Protein AF-A0A9D2VKG1-F1 (afdb_monomer_lite)

Foldseek 3Di:
DKDKDKDFAADWDDDLVCLVVPPPDSVPDTDPQDDHGDMDMAIDDPVHPDPDDRDD

Radius of gyration: 15.28 Å; chains: 1; bounding box: 33×20×39 Å

Structure (mmCIF, N/CA/C/O backbone):
data_AF-A0A9D2VKG1-F1
#
_entry.id   AF-A0A9D2VKG1-F1
#
loop_
_atom_site.group_PDB
_atom_site.id
_atom_site.type_symbol
_atom_site.label_atom_id
_atom_site.label_alt_id
_atom_site.label_comp_id
_atom_site.label_asym_id
_atom_site.label_entity_id
_atom_site.label_seq_id
_atom_site.pdbx_PDB_ins_code
_atom_site.Cartn_x
_atom_site.Cartn_y
_atom_site.Cartn_z
_atom_site.occupancy
_atom_site.B_iso_or_equiv
_atom_site.auth_seq_id
_atom_site.auth_comp_id
_atom_site.auth_asym_id
_atom_site.auth_atom_id
_atom_site.pdbx_PDB_model_num
ATOM 1 N N . MET A 1 1 ? -18.434 8.996 19.149 1.00 73.94 1 MET A N 1
ATOM 2 C CA . MET A 1 1 ? -19.042 8.312 17.985 1.00 73.94 1 MET A CA 1
ATOM 3 C C . MET A 1 1 ? -18.246 7.047 17.749 1.00 73.94 1 MET A C 1
ATOM 5 O O . MET A 1 1 ? -17.026 7.142 17.738 1.00 73.94 1 MET A O 1
ATOM 9 N N . GLU A 1 2 ? -18.914 5.901 17.633 1.00 86.75 2 GLU A N 1
ATOM 10 C CA . GLU A 1 2 ? -18.268 4.603 17.408 1.00 86.75 2 GLU A CA 1
ATOM 11 C C . GLU A 1 2 ? -18.467 4.179 15.952 1.00 86.75 2 GLU A C 1
ATOM 13 O O . GLU A 1 2 ? -19.602 4.086 15.482 1.00 86.75 2 GLU A O 1
ATOM 18 N N . HIS A 1 3 ? -17.371 3.954 15.229 1.00 89.00 3 HIS A N 1
ATOM 19 C CA . HIS A 1 3 ? -17.402 3.488 13.845 1.00 89.00 3 HIS A CA 1
ATOM 20 C C . HIS A 1 3 ? -16.471 2.302 13.658 1.00 89.00 3 HIS A C 1
ATOM 22 O O . HIS A 1 3 ? -15.367 2.286 14.199 1.00 89.00 3 HIS A O 1
ATOM 28 N N . ALA A 1 4 ? -16.905 1.350 12.837 1.00 89.19 4 ALA A N 1
ATOM 29 C CA . ALA A 1 4 ? -16.087 0.233 12.406 1.00 89.19 4 ALA A CA 1
ATOM 30 C C . ALA A 1 4 ? -16.156 0.092 10.882 1.00 89.19 4 ALA A C 1
ATOM 32 O O . ALA A 1 4 ? -17.233 0.194 10.291 1.00 89.19 4 ALA A O 1
ATOM 33 N N . CYS A 1 5 ? -15.010 -0.151 10.251 1.00 89.38 5 CYS A N 1
ATOM 34 C CA . CYS A 1 5 ? -14.900 -0.404 8.820 1.00 89.38 5 CYS A CA 1
ATOM 35 C C . CYS A 1 5 ? -14.051 -1.653 8.586 1.00 89.38 5 CYS A C 1
ATOM 37 O O . CYS A 1 5 ? -12.899 -1.709 9.016 1.00 89.38 5 CYS A O 1
ATOM 39 N N . LYS A 1 6 ? -14.617 -2.650 7.900 1.00 92.19 6 LYS A N 1
ATOM 40 C CA . LYS A 1 6 ? -13.871 -3.823 7.444 1.00 92.19 6 LYS A CA 1
ATOM 41 C C . LYS A 1 6 ? -13.379 -3.577 6.021 1.00 92.19 6 LYS A C 1
ATOM 43 O O . LYS A 1 6 ? -14.181 -3.273 5.141 1.00 92.19 6 LYS A O 1
ATOM 48 N N . VAL A 1 7 ? -12.080 -3.737 5.798 1.00 91.75 7 VAL A N 1
ATOM 49 C CA . VAL A 1 7 ? -11.439 -3.567 4.490 1.00 91.75 7 VAL A CA 1
ATOM 50 C C . VAL A 1 7 ? -10.754 -4.864 4.093 1.00 91.75 7 VAL A C 1
ATOM 52 O O . VAL A 1 7 ? -10.060 -5.469 4.905 1.00 91.75 7 VAL A O 1
ATOM 55 N N . THR A 1 8 ? -10.927 -5.264 2.836 1.00 95.12 8 THR A N 1
ATOM 56 C CA . THR A 1 8 ? -10.271 -6.435 2.250 1.00 95.12 8 THR A CA 1
ATOM 57 C C . THR A 1 8 ? -9.407 -5.989 1.081 1.00 95.12 8 THR A C 1
ATOM 59 O O . THR A 1 8 ? -9.864 -5.247 0.209 1.00 95.12 8 THR A O 1
ATOM 62 N N . VAL A 1 9 ? -8.160 -6.448 1.042 1.00 93.94 9 VAL A N 1
ATOM 63 C CA . VAL A 1 9 ? -7.255 -6.203 -0.084 1.00 93.94 9 VAL A CA 1
ATOM 64 C C . VAL A 1 9 ? -7.677 -7.098 -1.245 1.00 93.94 9 VAL A C 1
ATOM 66 O O . VAL A 1 9 ? -7.558 -8.317 -1.167 1.00 93.94 9 VAL A O 1
ATOM 69 N N . LEU A 1 10 ? -8.186 -6.507 -2.324 1.00 95.88 10 LEU A N 1
ATOM 70 C CA . LEU A 1 10 ? -8.704 -7.274 -3.463 1.00 95.88 10 LEU A CA 1
AT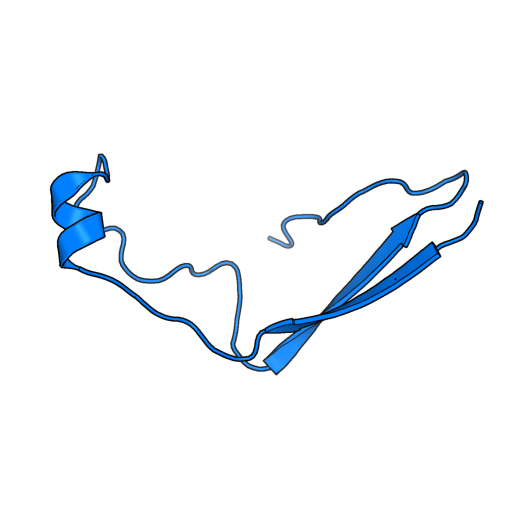OM 71 C C . LEU A 1 10 ? -7.619 -7.648 -4.474 1.00 95.88 10 LEU A C 1
ATOM 73 O O . LEU A 1 10 ? -7.648 -8.734 -5.041 1.00 95.88 10 LEU A O 1
ATOM 77 N N . GLU A 1 11 ? -6.664 -6.753 -4.707 1.00 95.12 11 GLU A N 1
ATOM 78 C CA . GLU A 1 11 ? -5.588 -6.952 -5.674 1.00 95.12 11 GLU A CA 1
ATOM 79 C C . GLU A 1 11 ? -4.388 -6.055 -5.352 1.00 95.12 11 GLU A C 1
ATOM 81 O O . GLU A 1 11 ? -4.519 -5.040 -4.664 1.00 95.12 11 GLU A O 1
ATOM 86 N N . LYS A 1 12 ? -3.221 -6.415 -5.896 1.00 92.19 12 LYS A N 1
ATOM 87 C CA . LYS A 1 12 ? -2.024 -5.570 -5.922 1.00 92.19 12 LYS A CA 1
ATOM 88 C C . LYS A 1 12 ? -1.665 -5.273 -7.369 1.00 92.19 12 LYS A C 1
ATOM 90 O O . LYS A 1 12 ? -1.413 -6.196 -8.139 1.00 92.19 12 LYS A O 1
ATOM 95 N N . ARG A 1 13 ? -1.620 -3.990 -7.728 1.00 93.88 13 ARG A N 1
ATOM 96 C CA . ARG A 1 13 ? -1.170 -3.536 -9.049 1.00 93.88 13 ARG A CA 1
ATOM 97 C C . ARG A 1 13 ? 0.147 -2.792 -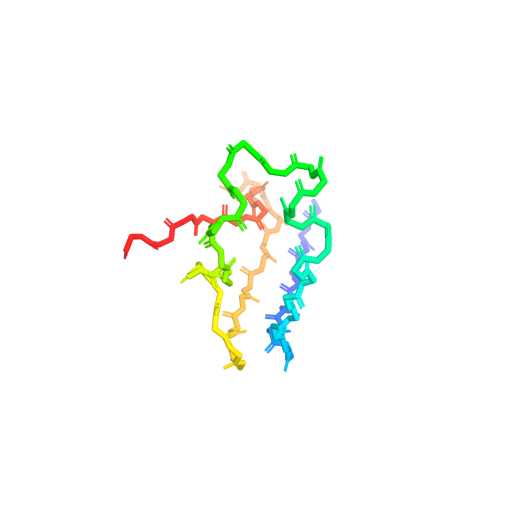8.916 1.00 93.88 13 ARG A C 1
ATOM 99 O O . ARG A 1 13 ? 0.298 -1.950 -8.035 1.00 93.88 13 ARG A O 1
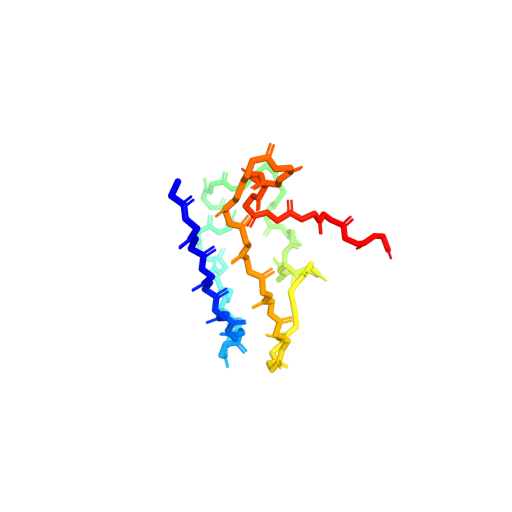ATOM 106 N N . LEU A 1 14 ? 1.079 -3.123 -9.800 1.00 93.50 14 LEU A N 1
ATOM 107 C CA . LEU A 1 14 ? 2.358 -2.447 -9.941 1.00 93.50 14 LEU A CA 1
ATOM 108 C C . LEU A 1 14 ? 2.362 -1.711 -11.278 1.00 93.50 14 LEU A C 1
ATOM 110 O O . LEU A 1 14 ? 1.989 -2.303 -12.288 1.00 93.50 14 LEU A O 1
ATOM 114 N N . PHE A 1 15 ? 2.795 -0.454 -11.270 1.00 95.56 15 PHE A N 1
ATOM 115 C CA . PHE A 1 15 ? 2.903 0.393 -12.459 1.00 95.56 15 PHE A CA 1
ATOM 116 C C . PHE A 1 15 ? 4.381 0.745 -12.672 1.00 95.56 15 PHE A C 1
ATOM 118 O O . PHE A 1 15 ? 4.853 1.728 -12.092 1.00 95.56 15 PHE A O 1
ATOM 125 N N . PRO A 1 16 ? 5.148 -0.080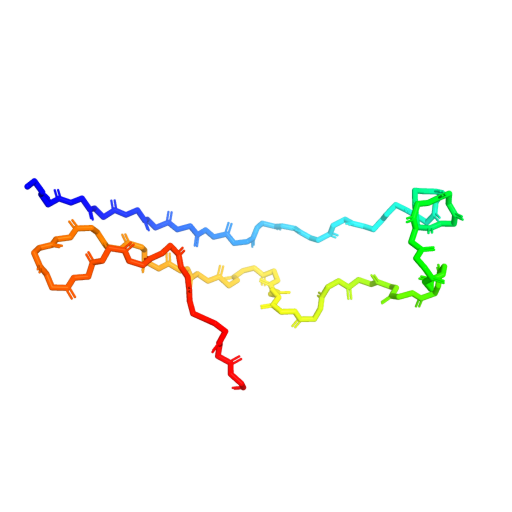 -13.409 1.00 95.44 16 PRO A N 1
ATOM 126 C CA . PRO A 1 16 ? 6.594 0.097 -13.555 1.00 95.44 16 PRO A CA 1
ATOM 127 C C . PRO A 1 16 ? 6.992 1.462 -14.126 1.00 95.44 16 PRO A C 1
ATOM 129 O O . PRO A 1 16 ? 8.007 2.029 -13.733 1.00 95.44 16 PRO A O 1
ATOM 132 N N . GLU A 1 17 ? 6.175 2.016 -15.018 1.00 97.25 17 GLU A N 1
ATOM 133 C CA . GLU A 1 17 ? 6.357 3.340 -15.605 1.00 97.25 17 GLU A CA 1
ATOM 134 C C . GLU A 1 17 ? 6.312 4.447 -14.545 1.00 97.25 17 GLU A C 1
ATOM 136 O O . GLU A 1 17 ? 7.180 5.317 -14.522 1.00 97.25 17 GLU A O 1
ATOM 141 N N . LEU A 1 18 ? 5.374 4.353 -13.597 1.00 96.81 18 LEU A N 1
ATOM 142 C CA . LEU A 1 18 ? 5.272 5.299 -12.487 1.00 96.81 18 LEU A CA 1
ATOM 143 C C . LEU A 1 18 ? 6.400 5.086 -11.473 1.00 96.81 18 LEU A C 1
ATOM 145 O O . LEU A 1 18 ? 6.869 6.051 -10.873 1.00 96.81 18 LEU A O 1
ATOM 149 N N . GLN A 1 19 ? 6.865 3.843 -11.288 1.00 96.19 19 GLN A N 1
ATOM 150 C CA . GLN A 1 19 ? 8.029 3.578 -10.440 1.00 96.19 19 GLN A CA 1
ATOM 151 C C . GLN A 1 19 ? 9.282 4.262 -10.983 1.00 96.19 19 GLN A C 1
ATOM 153 O O . GLN A 1 19 ? 9.991 4.918 -10.227 1.00 96.19 19 GLN A O 1
ATOM 158 N N . ALA A 1 20 ? 9.523 4.156 -12.289 1.00 96.81 20 ALA A N 1
ATOM 159 C CA . ALA A 1 20 ? 10.676 4.771 -12.933 1.00 96.81 20 ALA A CA 1
ATOM 160 C C . ALA A 1 20 ? 10.633 6.307 -12.926 1.00 96.81 20 ALA A C 1
ATOM 162 O O . ALA A 1 20 ? 11.682 6.936 -12.811 1.00 96.81 20 ALA A O 1
ATOM 163 N N . GLU A 1 21 ? 9.447 6.908 -13.055 1.00 97.88 21 GLU A N 1
ATOM 164 C CA . GLU A 1 21 ? 9.295 8.367 -13.095 1.00 97.88 21 GLU A CA 1
ATOM 165 C C . GLU A 1 21 ? 9.346 9.015 -11.704 1.00 97.88 21 GLU A C 1
ATOM 167 O O . GLU A 1 21 ? 9.908 10.102 -11.556 1.00 97.88 21 GLU A O 1
ATOM 172 N N . TYR A 1 22 ? 8.776 8.362 -10.683 1.00 96.94 22 TYR A N 1
ATOM 173 C CA . TYR A 1 22 ? 8.500 9.016 -9.400 1.00 96.94 22 TYR A CA 1
ATOM 174 C C . TYR A 1 22 ? 9.226 8.427 -8.187 1.00 96.94 22 TYR A C 1
ATOM 176 O O . TYR A 1 22 ? 9.343 9.125 -7.176 1.00 96.94 22 TYR A O 1
ATOM 184 N N . LEU A 1 23 ? 9.694 7.173 -8.221 1.00 95.31 23 LEU A N 1
ATOM 185 C CA . LEU A 1 23 ? 10.356 6.582 -7.054 1.00 95.31 23 LEU A CA 1
ATOM 186 C C . LEU A 1 23 ? 11.845 6.920 -7.014 1.00 95.31 23 LEU A C 1
ATOM 188 O O . LEU A 1 23 ? 12.533 6.928 -8.029 1.00 95.31 23 LEU A O 1
ATOM 192 N N . ALA A 1 24 ? 12.355 7.130 -5.797 1.00 96.69 24 ALA A N 1
ATOM 193 C CA . ALA A 1 24 ? 13.791 7.270 -5.564 1.00 96.69 24 ALA A CA 1
ATOM 194 C C . ALA A 1 24 ? 14.561 5.993 -5.955 1.00 96.69 24 ALA A C 1
ATOM 196 O O . ALA A 1 24 ? 15.672 6.086 -6.470 1.00 96.69 24 ALA A O 1
ATOM 197 N N . ASP A 1 25 ? 13.955 4.819 -5.735 1.00 94.94 25 ASP A N 1
ATOM 198 C CA . ASP A 1 25 ? 14.407 3.537 -6.278 1.00 94.94 25 ASP A CA 1
ATOM 199 C C . ASP A 1 25 ? 13.393 3.018 -7.319 1.00 94.94 25 ASP A C 1
ATOM 201 O O . ASP A 1 25 ? 12.315 2.531 -6.937 1.00 94.94 25 ASP A O 1
ATOM 205 N N . PRO A 1 26 ? 13.734 3.072 -8.623 1.00 94.75 26 PRO A N 1
ATOM 206 C CA . PRO A 1 26 ? 12.903 2.555 -9.710 1.00 94.75 26 PRO A CA 1
ATOM 207 C C . PRO A 1 26 ? 12.558 1.062 -9.606 1.00 94.75 26 PRO A C 1
ATOM 209 O O . PRO A 1 26 ? 11.641 0.608 -10.286 1.00 94.75 26 PRO A O 1
ATOM 212 N N . GLN A 1 27 ? 13.283 0.287 -8.791 1.00 93.88 27 GLN A N 1
ATOM 213 C CA . GLN A 1 27 ? 13.126 -1.163 -8.646 1.00 93.88 27 GLN A CA 1
ATOM 214 C C . GLN A 1 27 ? 12.471 -1.582 -7.324 1.00 93.88 27 GLN A C 1
ATOM 216 O O . GLN A 1 27 ? 12.492 -2.762 -6.976 1.00 93.88 27 GLN A O 1
ATOM 221 N N . SER A 1 28 ? 11.816 -0.652 -6.622 1.00 93.12 28 SER A N 1
ATOM 222 C CA . SER A 1 28 ? 11.126 -0.929 -5.350 1.00 93.12 28 SER A CA 1
ATOM 223 C C . SER A 1 28 ? 10.088 -2.063 -5.437 1.00 93.12 28 SER A C 1
ATOM 225 O O . SER A 1 28 ? 9.778 -2.698 -4.431 1.00 93.12 28 SER A O 1
ATOM 227 N N . GLY A 1 29 ? 9.535 -2.326 -6.628 1.00 92.50 29 GLY A N 1
ATOM 228 C CA . GLY A 1 29 ? 8.622 -3.445 -6.854 1.00 92.50 29 GLY A CA 1
ATOM 229 C C . GLY A 1 29 ? 7.289 -3.305 -6.111 1.00 92.50 29 GLY A C 1
ATOM 230 O O . GLY A 1 29 ? 6.866 -2.203 -5.756 1.00 92.50 29 GLY A O 1
ATOM 231 N N . ALA A 1 30 ? 6.578 -4.420 -5.939 1.00 91.44 30 ALA A N 1
ATOM 232 C CA . ALA A 1 30 ? 5.270 -4.435 -5.288 1.00 91.44 30 ALA A CA 1
ATOM 233 C C . ALA A 1 30 ? 5.381 -4.278 -3.764 1.00 91.44 30 ALA A C 1
ATOM 235 O O . ALA A 1 30 ? 6.292 -4.807 -3.134 1.00 91.44 30 ALA A O 1
ATOM 236 N N . CYS A 1 31 ? 4.398 -3.601 -3.163 1.00 86.62 31 CYS A N 1
ATOM 237 C CA . CYS A 1 31 ? 4.311 -3.441 -1.714 1.00 86.62 31 CYS A CA 1
ATOM 238 C C . CYS A 1 31 ? 4.210 -4.807 -1.004 1.00 86.62 31 CYS A C 1
ATOM 240 O O . CYS A 1 31 ? 3.329 -5.613 -1.321 1.00 86.62 31 CYS A O 1
ATOM 242 N N . SER A 1 32 ? 5.094 -5.037 -0.028 1.00 87.38 32 SER A N 1
ATOM 243 C CA . SER A 1 32 ? 5.130 -6.238 0.823 1.00 87.38 32 SER A CA 1
ATOM 244 C C . SER A 1 32 ? 4.211 -6.157 2.047 1.00 87.38 32 SER A C 1
ATOM 246 O O . SER A 1 32 ? 4.030 -7.144 2.748 1.00 87.38 32 SER A O 1
ATOM 248 N N . CYS A 1 33 ? 3.634 -4.987 2.329 1.00 85.12 33 CYS A N 1
ATOM 249 C CA . CYS A 1 33 ? 2.878 -4.733 3.560 1.00 85.12 33 CYS A CA 1
ATOM 250 C C . CYS A 1 33 ? 1.428 -5.231 3.493 1.00 85.12 33 CYS A C 1
ATOM 252 O O . CYS A 1 33 ? 0.763 -5.345 4.522 1.00 85.12 33 CYS A O 1
ATOM 254 N N . PHE A 1 34 ? 0.936 -5.489 2.282 1.00 87.88 34 PHE A N 1
ATOM 255 C CA . PHE A 1 34 ? -0.427 -5.929 2.024 1.00 87.88 34 PHE A CA 1
ATOM 256 C C . PHE A 1 34 ? -0.406 -7.205 1.201 1.00 87.88 34 PHE A C 1
ATOM 258 O O . PHE A 1 34 ? 0.326 -7.293 0.217 1.00 87.88 34 PHE A O 1
ATOM 265 N N . GLU A 1 35 ? -1.258 -8.161 1.545 1.00 91.88 35 GLU A N 1
ATOM 266 C CA . GLU A 1 35 ? -1.461 -9.369 0.748 1.00 91.88 35 GLU A CA 1
ATOM 267 C C . GLU A 1 35 ? -2.890 -9.464 0.228 1.00 91.88 35 GLU A C 1
ATOM 269 O O . GLU A 1 35 ? -3.837 -9.031 0.880 1.00 91.88 35 GLU A O 1
ATOM 274 N N . VAL A 1 36 ? -3.058 -10.020 -0.973 1.00 94.38 36 VAL A N 1
ATOM 275 C CA . VAL A 1 36 ? -4.390 -10.200 -1.564 1.00 94.38 36 VAL A CA 1
ATOM 276 C C . VAL A 1 36 ? -5.210 -11.144 -0.684 1.00 94.38 36 VAL A C 1
ATOM 278 O O . VAL A 1 36 ? -4.743 -12.213 -0.299 1.00 94.38 36 VAL A O 1
ATOM 281 N N . GLY A 1 37 ? -6.433 -10.735 -0.356 1.00 94.38 37 GLY A N 1
ATOM 282 C CA . GLY A 1 37 ? -7.319 -11.420 0.581 1.00 94.38 37 GLY A CA 1
ATOM 283 C C . GLY A 1 37 ? -7.103 -11.043 2.049 1.00 94.38 37 GLY A C 1
ATOM 284 O O . GLY A 1 37 ? -7.882 -11.479 2.893 1.00 94.38 37 GLY A O 1
ATOM 285 N N . GLN A 1 38 ? -6.097 -10.226 2.376 1.00 93.25 38 GLN A N 1
ATOM 286 C CA . GLN A 1 38 ? -5.894 -9.745 3.740 1.00 93.25 38 GLN A CA 1
ATOM 287 C C . GLN A 1 38 ? -7.049 -8.841 4.175 1.00 93.25 38 GLN A C 1
ATOM 289 O O . GLN A 1 38 ? -7.506 -7.982 3.416 1.00 93.25 38 GLN A O 1
ATOM 294 N N . GLU A 1 39 ? -7.498 -9.025 5.415 1.00 92.81 39 GLU A N 1
ATOM 295 C CA . GLU A 1 39 ? -8.601 -8.272 6.002 1.00 92.81 39 GLU A CA 1
ATOM 296 C C . GLU A 1 39 ? -8.123 -7.404 7.169 1.00 92.81 39 GLU A C 1
ATOM 298 O O . GLU A 1 39 ? -7.334 -7.838 8.011 1.00 92.81 39 GLU A O 1
ATOM 303 N N . PHE A 1 40 ? -8.654 -6.187 7.241 1.00 88.19 40 PHE A N 1
ATOM 304 C CA . PHE A 1 40 ? -8.416 -5.225 8.311 1.00 88.19 40 PHE A CA 1
ATOM 305 C C . PHE A 1 40 ? -9.745 -4.769 8.903 1.00 88.19 40 PHE A C 1
ATOM 307 O O . PHE A 1 40 ? -10.731 -4.612 8.183 1.00 88.19 40 PHE A O 1
ATOM 314 N N . LEU A 1 41 ? -9.760 -4.538 10.215 1.00 87.88 41 LEU A N 1
ATOM 315 C CA . LEU A 1 41 ? -10.871 -3.901 10.910 1.00 87.88 41 LEU A CA 1
ATOM 316 C C . LEU A 1 41 ? -10.361 -2.598 11.518 1.00 87.88 41 LEU A C 1
ATOM 318 O O . LEU A 1 41 ? -9.509 -2.623 12.403 1.00 87.88 41 LEU A O 1
ATOM 322 N N . PHE A 1 42 ? -10.881 -1.484 11.021 1.00 86.31 42 PHE A N 1
ATOM 323 C CA . PHE A 1 42 ? -10.572 -0.150 11.511 1.00 86.31 42 PHE A CA 1
ATOM 324 C C . PHE A 1 42 ? -11.663 0.297 12.463 1.00 86.31 42 PHE A C 1
ATOM 326 O O . PHE A 1 42 ? -12.843 0.245 12.112 1.00 86.31 42 PHE A O 1
ATOM 333 N N . GLU A 1 43 ? -11.266 0.728 13.653 1.00 88.00 43 GLU A N 1
ATOM 334 C CA . GLU A 1 43 ? -12.178 1.115 14.720 1.00 88.00 43 GLU A CA 1
ATOM 335 C C . GLU A 1 43 ? -11.881 2.550 15.137 1.00 88.00 43 GLU A C 1
ATOM 337 O O . GLU A 1 43 ? -10.746 2.892 15.456 1.00 88.00 43 GLU A O 1
ATOM 342 N N . ARG A 1 44 ? -12.925 3.376 15.170 1.00 88.31 44 ARG A N 1
ATOM 343 C CA . ARG A 1 44 ? -12.887 4.709 15.759 1.00 88.31 44 ARG A CA 1
ATOM 344 C C . ARG A 1 44 ? -13.796 4.734 16.975 1.00 88.31 44 ARG A C 1
ATOM 346 O O . ARG A 1 44 ? -15.012 4.637 16.831 1.00 88.31 44 ARG A O 1
ATOM 353 N N . ASN A 1 45 ? -13.21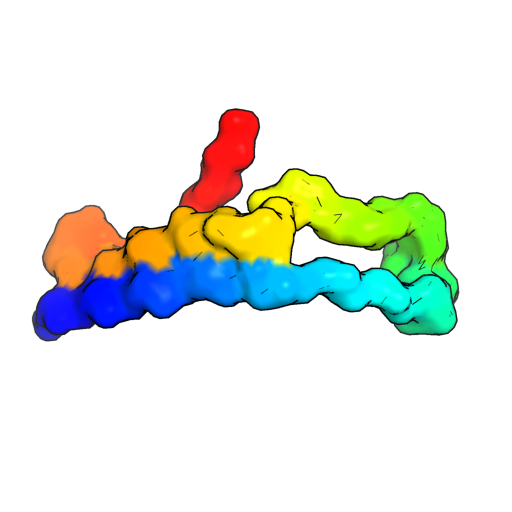3 4.860 18.155 1.00 88.44 45 ASN A N 1
ATOM 354 C CA . ASN A 1 45 ? -13.880 4.977 19.446 1.00 88.44 45 ASN A CA 1
ATOM 355 C C . ASN A 1 45 ? -13.020 5.825 20.408 1.00 88.44 45 ASN A C 1
ATOM 357 O O . ASN A 1 45 ? -11.979 6.353 20.034 1.00 88.44 45 ASN A O 1
ATOM 361 N N . GLU A 1 46 ? -13.446 5.978 21.663 1.00 87.12 46 GLU A N 1
ATOM 362 C CA . GLU A 1 46 ? -12.733 6.812 22.649 1.00 87.12 46 GLU A CA 1
ATOM 363 C C . GLU A 1 46 ? -11.318 6.308 23.002 1.00 87.12 46 GLU A C 1
ATOM 365 O O . GLU A 1 46 ? -10.532 7.045 23.592 1.00 87.12 46 GLU A O 1
ATOM 370 N N . LYS A 1 47 ? -10.987 5.056 22.658 1.00 84.12 47 LYS A N 1
ATOM 371 C CA . LYS A 1 47 ? -9.712 4.389 22.975 1.00 84.12 47 LYS A CA 1
ATOM 372 C C . LYS A 1 47 ? -8.833 4.132 21.749 1.00 84.12 47 LYS A C 1
ATOM 374 O O . LYS A 1 47 ? -7.637 3.905 21.916 1.00 84.12 47 LYS A O 1
ATOM 379 N N . ARG A 1 48 ? -9.416 4.119 20.551 1.00 77.56 48 ARG A N 1
ATOM 380 C CA . ARG A 1 48 ? -8.753 3.851 19.270 1.00 77.56 48 ARG A CA 1
ATOM 381 C C . ARG A 1 48 ? -9.267 4.818 18.220 1.00 77.56 48 ARG A C 1
ATOM 383 O O . ARG A 1 48 ? -10.466 4.885 17.991 1.00 77.56 48 ARG A O 1
ATOM 390 N N . ASP A 1 49 ? -8.359 5.553 17.597 1.00 76.75 49 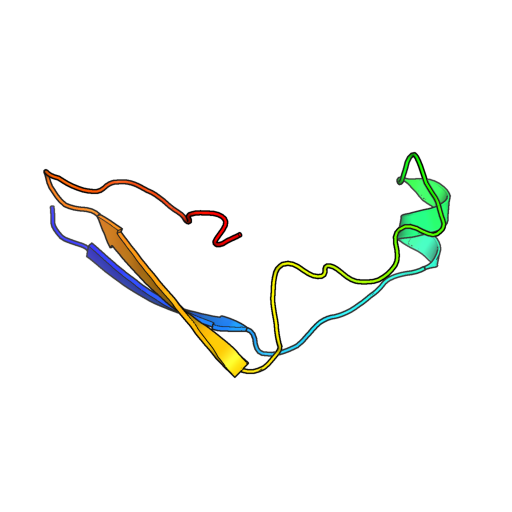ASP A N 1
ATOM 391 C CA . ASP A 1 49 ? -8.638 6.390 16.420 1.00 76.75 49 ASP A CA 1
ATOM 392 C C . ASP A 1 49 ? -7.565 6.148 15.345 1.00 76.75 49 ASP A C 1
ATOM 394 O O . ASP A 1 49 ? -7.191 7.040 14.586 1.00 76.75 49 ASP A O 1
ATOM 398 N N . ASP A 1 50 ? -6.977 4.951 15.344 1.00 69.25 50 ASP A N 1
ATOM 399 C CA . ASP A 1 50 ? -5.881 4.576 14.467 1.00 69.25 50 ASP A CA 1
ATOM 400 C C . ASP A 1 50 ? -6.392 3.957 13.163 1.00 69.25 50 ASP A C 1
ATOM 402 O O . ASP A 1 50 ? -7.242 3.068 13.124 1.00 69.25 50 ASP A O 1
ATOM 406 N N . PHE A 1 51 ? -5.851 4.473 12.061 1.00 63.31 51 PHE A N 1
ATOM 407 C CA . PHE A 1 51 ? -6.269 4.110 10.713 1.00 63.31 51 PHE A CA 1
ATOM 408 C C . PHE A 1 51 ? -5.617 2.816 10.224 1.00 63.31 51 PHE A C 1
ATOM 410 O O . PHE A 1 51 ? -6.122 2.269 9.258 1.00 63.31 51 PHE A O 1
ATOM 417 N N . TRP A 1 52 ? -4.499 2.372 10.831 1.00 67.12 52 TRP A N 1
ATOM 418 C CA . TRP A 1 52 ? -3.787 1.104 10.590 1.00 67.12 52 TRP A CA 1
ATOM 419 C C . TRP A 1 52 ? -2.483 1.039 11.424 1.00 67.12 52 TRP A C 1
ATOM 421 O O . TRP A 1 52 ? -1.850 2.066 11.677 1.00 67.12 52 TRP A O 1
ATOM 431 N N . HIS A 1 53 ? -2.033 -0.165 11.790 1.00 68.62 53 HIS A N 1
ATOM 432 C CA . HIS A 1 53 ? -0.716 -0.407 12.393 1.00 68.62 53 HIS A CA 1
ATOM 433 C C . HIS A 1 53 ? 0.096 -1.363 11.514 1.00 68.62 53 HIS A C 1
ATOM 435 O O . HIS A 1 53 ? -0.406 -2.437 11.170 1.00 68.62 53 HIS A O 1
ATOM 441 N N . PHE A 1 54 ? 1.352 -1.006 11.205 1.00 58.66 54 PHE A N 1
ATOM 442 C CA . PHE A 1 54 ? 2.319 -1.953 10.643 1.00 58.66 54 PHE A CA 1
ATOM 443 C C . PHE A 1 54 ? 2.420 -3.125 11.615 1.00 58.66 54 PHE A C 1
ATOM 445 O O . PHE A 1 54 ? 2.846 -2.955 12.758 1.00 58.66 54 PHE A O 1
ATOM 452 N N . ARG A 1 55 ? 1.975 -4.304 11.186 1.00 55.91 55 ARG A N 1
ATOM 453 C CA . ARG A 1 55 ? 2.398 -5.534 11.843 1.00 55.91 55 ARG A CA 1
ATOM 454 C C . ARG A 1 55 ? 3.754 -5.867 11.235 1.00 55.91 55 ARG A C 1
ATOM 456 O O . ARG A 1 55 ? 3.831 -6.003 10.015 1.00 55.91 55 ARG A O 1
ATOM 463 N N . GLU A 1 56 ? 4.791 -5.861 12.069 1.00 47.34 56 GLU A N 1
ATOM 464 C CA . GLU A 1 56 ? 6.094 -6.452 11.733 1.00 47.34 56 GLU A CA 1
ATOM 465 C C . GLU A 1 56 ? 5.943 -7.932 11.364 1.00 47.34 56 GLU A C 1
ATOM 467 O O . GLU A 1 56 ? 5.072 -8.609 11.968 1.00 47.34 56 GLU A O 1
#

Secondary structure (DSSP, 8-state):
--EEEEEE-------HHHHHHH-SSTT--S-SS--TT-EEEEEESSS---S-----

pLDDT: mean 87.39, std 11.29, range [47.34, 97.88]

Sequence (56 aa):
MEHACKVTVLEKRLFPELQAEYLADPQSGACSCFEVGQEFLFERNEKRDDFWHFRE

Organism: NCBI:txid2070688